Protein AF-A0A2N8PI65-F1 (afdb_monomer)

Mean predicted aligned error: 5.84 Å

Sequence (88 aa):
MDERPDIAHTTRDWLAKLHLVVAGCGLTTVPAALTDAVPEGVAIRPVRGGAQEQRRLLLARFPGQPRDAVLLGAEALRSAALDTDAPP

pLDDT: mean 88.07, std 10.19, range [50.62, 97.69]

Radius of gyration: 17.44 Å; Cα contacts (8 Å, |Δi|>4): 26; chains: 1; bounding box: 42×30×44 Å

Structure (mmCIF, N/CA/C/O backbone):
data_AF-A0A2N8PI65-F1
#
_entry.id   AF-A0A2N8PI65-F1
#
loop_
_atom_site.group_PDB
_atom_site.id
_atom_site.type_symbol
_atom_site.label_atom_id
_atom_site.label_alt_id
_atom_site.label_comp_id
_atom_site.label_asym_id
_atom_site.label_entity_id
_atom_site.label_seq_id
_atom_site.pdbx_PDB_ins_code
_atom_site.Cartn_x
_atom_site.Cartn_y
_atom_site.Cartn_z
_atom_site.occupancy
_atom_site.B_iso_or_equiv
_atom_site.auth_seq_id
_atom_site.auth_comp_id
_atom_site.auth_asym_id
_atom_site.auth_atom_id
_atom_site.pdbx_PDB_model_num
ATOM 1 N N . MET A 1 1 ? 24.037 17.514 -3.507 1.00 53.41 1 MET A N 1
ATOM 2 C CA . MET A 1 1 ? 23.469 17.153 -4.820 1.00 53.41 1 MET A CA 1
ATOM 3 C C . MET A 1 1 ? 22.078 17.751 -4.840 1.00 53.41 1 MET A C 1
ATOM 5 O O . MET A 1 1 ? 21.222 17.226 -4.147 1.00 53.41 1 MET A O 1
ATOM 9 N N . ASP A 1 2 ? 21.887 18.866 -5.542 1.00 70.75 2 ASP A N 1
ATOM 10 C CA . ASP A 1 2 ? 20.582 19.540 -5.681 1.00 70.75 2 ASP A CA 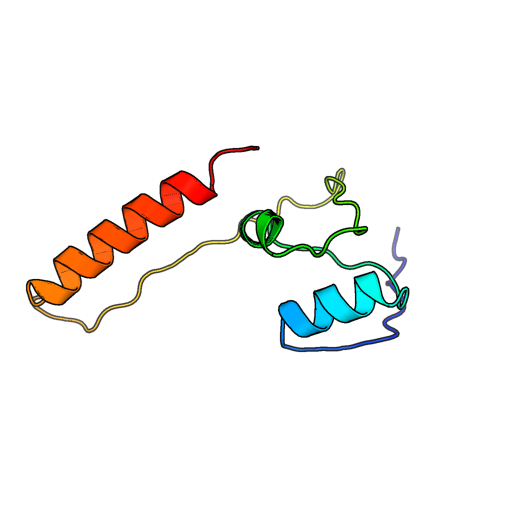1
ATOM 11 C C . ASP A 1 2 ? 19.881 19.118 -6.981 1.00 70.75 2 ASP A C 1
ATOM 13 O O . ASP A 1 2 ? 19.243 19.918 -7.662 1.00 70.75 2 ASP A O 1
ATOM 17 N N . GLU A 1 3 ? 20.041 17.855 -7.378 1.00 79.69 3 GLU A N 1
ATOM 18 C CA . GLU A 1 3 ? 19.353 17.343 -8.555 1.00 79.69 3 GLU A CA 1
ATOM 19 C C . GLU A 1 3 ? 17.919 16.981 -8.170 1.00 79.69 3 GLU A C 1
ATOM 21 O O . GLU A 1 3 ? 17.672 16.110 -7.332 1.00 79.69 3 GLU A O 1
ATOM 26 N N . ARG A 1 4 ? 16.961 17.698 -8.758 1.00 82.00 4 ARG A N 1
ATOM 27 C CA . ARG A 1 4 ? 15.540 17.410 -8.592 1.00 82.00 4 ARG A CA 1
ATOM 28 C C . ARG A 1 4 ? 15.124 16.386 -9.652 1.00 82.00 4 ARG A C 1
ATOM 30 O O . ARG A 1 4 ? 15.450 16.594 -10.817 1.00 82.00 4 ARG A O 1
ATOM 37 N N . PRO A 1 5 ? 14.386 15.322 -9.289 1.00 85.38 5 PRO A N 1
ATOM 38 C CA . PRO A 1 5 ? 13.911 14.359 -10.274 1.00 85.38 5 PRO A CA 1
ATOM 39 C C . PRO A 1 5 ? 12.962 15.024 -11.277 1.00 85.38 5 PRO A C 1
ATOM 41 O O . PRO A 1 5 ? 12.119 15.838 -10.889 1.00 85.38 5 PRO A O 1
ATOM 44 N N . ASP A 1 6 ? 13.073 14.629 -12.544 1.00 91.25 6 ASP A N 1
ATOM 45 C CA . ASP A 1 6 ? 12.068 14.928 -13.561 1.00 91.25 6 ASP A CA 1
ATOM 46 C C . ASP A 1 6 ? 10.846 14.017 -13.365 1.00 91.25 6 ASP A C 1
ATOM 48 O O . ASP A 1 6 ? 10.973 12.799 -13.203 1.00 91.25 6 ASP A O 1
ATOM 52 N N . ILE A 1 7 ? 9.653 14.609 -13.325 1.00 92.50 7 ILE A N 1
ATOM 53 C CA . ILE A 1 7 ? 8.411 13.908 -12.992 1.00 92.50 7 ILE A CA 1
ATOM 54 C C . ILE A 1 7 ? 7.566 13.753 -14.256 1.00 92.50 7 ILE A C 1
ATOM 56 O O . ILE A 1 7 ? 6.739 14.604 -14.573 1.00 92.50 7 ILE A O 1
ATOM 60 N N . ALA A 1 8 ? 7.725 12.617 -14.938 1.00 92.00 8 ALA A N 1
ATOM 61 C CA . ALA A 1 8 ? 6.955 12.289 -16.141 1.00 92.00 8 ALA A CA 1
ATOM 62 C C . ALA A 1 8 ? 5.470 11.979 -15.856 1.00 92.00 8 ALA A C 1
ATOM 64 O O . ALA A 1 8 ? 4.595 12.285 -16.667 1.00 92.00 8 ALA A O 1
ATOM 65 N N . HIS A 1 9 ? 5.164 11.381 -14.697 1.00 94.12 9 HIS A N 1
ATOM 66 C CA . HIS A 1 9 ? 3.812 10.942 -14.341 1.00 94.12 9 HIS A CA 1
ATOM 67 C C . HIS A 1 9 ? 3.472 11.253 -12.882 1.00 94.12 9 HIS A C 1
ATOM 69 O O . HIS A 1 9 ? 4.286 11.063 -11.981 1.00 94.12 9 HIS A O 1
ATOM 75 N N . THR A 1 10 ? 2.230 11.676 -12.633 1.00 93.56 10 THR A N 1
ATOM 76 C CA . THR A 1 10 ? 1.689 11.883 -11.282 1.00 93.56 10 THR A CA 1
ATOM 77 C C . THR A 1 10 ? 0.378 11.123 -11.128 1.00 93.56 10 THR A C 1
ATOM 79 O O . THR A 1 10 ? -0.551 11.306 -11.907 1.00 93.56 10 THR A O 1
ATOM 82 N N . THR A 1 11 ? 0.288 10.296 -10.088 1.00 93.44 11 THR A N 1
ATOM 83 C CA . THR A 1 11 ? -0.941 9.601 -9.687 1.00 93.44 11 THR A CA 1
ATOM 84 C C . THR A 1 11 ? -1.070 9.601 -8.167 1.00 93.44 11 THR A C 1
ATOM 86 O O . THR A 1 11 ? -0.068 9.602 -7.444 1.00 93.44 11 THR A O 1
ATOM 89 N N . ARG A 1 12 ? -2.315 9.623 -7.687 1.00 91.69 12 ARG A N 1
ATOM 90 C CA . ARG A 1 12 ? -2.657 9.567 -6.257 1.00 91.69 12 ARG A CA 1
ATOM 91 C C . ARG A 1 12 ? -2.925 8.147 -5.764 1.00 91.69 12 ARG A C 1
ATOM 93 O O . ARG A 1 12 ? -3.034 7.952 -4.561 1.00 91.69 12 ARG A O 1
ATOM 100 N N . ASP A 1 13 ? -3.018 7.189 -6.678 1.00 91.75 13 ASP A N 1
ATOM 101 C CA . ASP A 1 13 ? -3.269 5.788 -6.369 1.00 91.75 13 ASP A CA 1
ATOM 102 C C . ASP A 1 13 ? -1.984 4.958 -6.492 1.00 91.75 13 ASP A C 1
ATOM 104 O O . ASP A 1 13 ? -1.191 5.133 -7.425 1.00 91.75 13 ASP A O 1
ATOM 108 N N . TRP A 1 14 ? -1.768 4.064 -5.528 1.00 91.50 14 TRP A N 1
ATOM 109 C CA . TRP A 1 14 ? -0.568 3.232 -5.480 1.00 91.50 14 TRP A CA 1
ATOM 110 C C . TRP A 1 14 ? -0.575 2.149 -6.551 1.00 91.50 14 TRP A C 1
ATOM 112 O O . TRP A 1 14 ? 0.449 1.965 -7.209 1.00 91.50 14 TRP A O 1
ATOM 122 N N . LEU A 1 15 ? -1.710 1.481 -6.771 1.00 90.75 15 LEU A N 1
ATOM 123 C CA . LEU A 1 15 ? -1.803 0.413 -7.766 1.00 90.75 15 LEU A CA 1
ATOM 124 C C . LEU A 1 15 ? -1.572 0.966 -9.172 1.00 90.75 15 LEU A C 1
ATOM 126 O O . LEU A 1 15 ? -0.770 0.408 -9.919 1.00 90.75 15 LEU A O 1
ATOM 130 N N . ALA A 1 16 ? -2.170 2.107 -9.506 1.00 93.94 16 ALA A N 1
ATOM 131 C CA . ALA A 1 16 ? -1.923 2.810 -10.760 1.00 93.94 16 ALA A CA 1
ATOM 132 C C . ALA A 1 16 ? -0.433 3.141 -10.944 1.00 93.94 16 ALA A C 1
ATOM 134 O O . ALA A 1 16 ? 0.110 2.983 -12.036 1.00 93.94 16 ALA A O 1
ATOM 135 N N . LYS A 1 17 ? 0.257 3.558 -9.875 1.00 94.75 17 LYS A N 1
ATOM 136 C CA . LYS A 1 17 ? 1.695 3.846 -9.931 1.00 94.75 17 LYS A CA 1
ATOM 137 C C . LYS A 1 17 ? 2.524 2.593 -10.206 1.00 94.75 17 LYS A C 1
ATOM 139 O O . LYS A 1 17 ? 3.445 2.650 -11.013 1.00 94.75 17 LYS A O 1
ATOM 144 N N . LEU A 1 18 ? 2.185 1.469 -9.576 1.00 93.88 18 LEU A N 1
ATOM 145 C CA . LEU A 1 18 ? 2.856 0.186 -9.807 1.00 93.88 18 LEU A CA 1
ATOM 146 C C . LEU A 1 18 ? 2.632 -0.329 -11.235 1.00 93.88 18 LEU A C 1
ATOM 148 O O . LEU A 1 18 ? 3.566 -0.828 -11.858 1.00 93.88 18 LEU A O 1
ATOM 152 N N . HIS A 1 19 ? 1.437 -0.133 -11.792 1.00 93.81 19 HIS A N 1
ATOM 153 C CA . HIS A 1 19 ? 1.153 -0.495 -13.183 1.00 93.81 19 HIS A CA 1
ATOM 154 C C . HIS A 1 19 ? 1.932 0.368 -14.187 1.00 93.81 19 HIS A C 1
ATOM 156 O O . HIS A 1 19 ? 2.371 -0.149 -15.211 1.00 93.81 19 HIS A O 1
ATOM 162 N N . LEU A 1 20 ? 2.182 1.650 -13.889 1.00 95.38 20 LEU A N 1
ATOM 163 C CA . LEU A 1 20 ? 3.084 2.479 -14.702 1.00 95.38 20 LEU A CA 1
ATOM 164 C C . LEU A 1 20 ? 4.523 1.941 -14.689 1.00 95.38 20 LEU A C 1
ATOM 166 O O . LEU A 1 20 ? 5.195 1.968 -15.717 1.00 95.38 20 LEU A O 1
ATOM 170 N N . VAL A 1 21 ? 4.993 1.421 -13.550 1.00 95.88 21 VAL A N 1
ATOM 171 C CA . VAL A 1 21 ? 6.326 0.800 -13.454 1.00 95.88 21 VAL A CA 1
ATOM 172 C C . VAL A 1 21 ? 6.396 -0.476 -14.299 1.00 95.88 21 VAL A C 1
ATOM 174 O O . VAL A 1 21 ? 7.324 -0.613 -15.092 1.00 95.88 21 VAL A O 1
ATOM 177 N N . VAL A 1 22 ? 5.398 -1.365 -14.208 1.00 96.19 22 VAL A N 1
ATOM 178 C CA . VAL A 1 22 ? 5.298 -2.564 -15.073 1.00 96.19 22 VAL A CA 1
ATOM 179 C C . VAL A 1 22 ? 5.286 -2.205 -16.554 1.00 96.19 22 VAL A C 1
ATOM 181 O O . VAL A 1 22 ? 5.925 -2.878 -17.357 1.00 96.19 22 VAL A O 1
ATOM 184 N N . ALA A 1 23 ? 4.582 -1.134 -16.923 1.00 95.44 23 ALA A N 1
ATOM 185 C CA . ALA A 1 23 ? 4.504 -0.660 -18.302 1.00 95.44 23 ALA A CA 1
ATOM 186 C C . ALA A 1 23 ? 5.808 -0.010 -18.810 1.00 95.44 23 ALA A C 1
ATOM 188 O O . ALA A 1 23 ? 5.866 0.426 -19.958 1.00 95.44 23 ALA A O 1
ATOM 189 N N . GLY A 1 24 ? 6.852 0.074 -17.977 1.00 95.19 24 GLY A N 1
ATOM 190 C CA . GLY A 1 24 ? 8.141 0.657 -18.347 1.00 95.19 24 GLY A CA 1
ATOM 191 C C . GLY A 1 24 ? 8.171 2.187 -18.315 1.00 95.19 24 GLY A C 1
ATOM 192 O O . GLY A 1 24 ? 9.094 2.788 -18.858 1.00 95.19 24 GLY A O 1
ATOM 193 N N . CYS A 1 25 ? 7.200 2.840 -17.672 1.00 95.44 25 CYS A N 1
ATOM 194 C CA . CYS A 1 25 ? 7.100 4.303 -17.630 1.00 95.44 25 CYS A CA 1
ATOM 195 C C . CYS A 1 25 ? 8.037 4.972 -16.602 1.00 95.44 25 CYS A C 1
ATOM 197 O O . CYS A 1 25 ? 7.979 6.188 -16.423 1.00 95.44 25 CYS A O 1
ATOM 199 N N . GLY A 1 26 ? 8.880 4.208 -15.899 1.00 93.62 26 GLY A N 1
ATOM 200 C CA . GLY A 1 26 ? 9.882 4.729 -14.966 1.00 93.62 26 GLY A CA 1
ATOM 201 C C . GLY A 1 26 ? 10.007 3.911 -13.682 1.00 93.62 26 GLY A C 1
ATOM 202 O O . GLY A 1 26 ? 9.648 2.737 -13.635 1.00 93.62 26 GL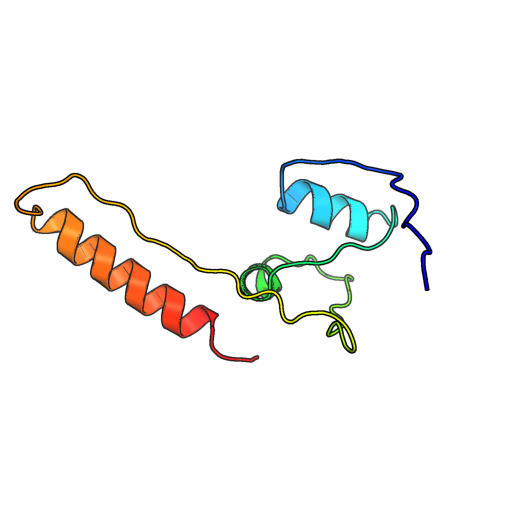Y A O 1
ATOM 203 N N . LEU A 1 27 ? 10.519 4.549 -12.627 1.00 93.94 27 LEU A N 1
ATOM 204 C CA . LEU A 1 27 ? 10.654 3.971 -11.288 1.00 93.94 27 LEU A CA 1
ATOM 205 C C . LEU A 1 27 ? 9.821 4.741 -10.266 1.00 93.94 27 LEU A C 1
ATOM 207 O O . LEU A 1 27 ? 9.461 5.902 -10.467 1.00 93.94 27 LEU A O 1
ATOM 211 N N . THR A 1 28 ? 9.548 4.111 -9.128 1.00 92.81 28 THR A N 1
ATOM 212 C CA . THR A 1 28 ? 8.939 4.796 -7.993 1.00 92.81 28 THR A CA 1
ATOM 213 C C . THR A 1 28 ? 9.456 4.253 -6.668 1.00 92.81 28 THR A C 1
ATOM 215 O O . THR A 1 28 ? 9.886 3.105 -6.584 1.00 92.81 28 THR A O 1
ATOM 218 N N . THR A 1 29 ? 9.417 5.081 -5.626 1.00 90.31 29 THR A N 1
ATOM 219 C CA . THR A 1 29 ? 9.639 4.631 -4.252 1.00 90.31 29 THR A CA 1
ATOM 220 C C . THR A 1 29 ? 8.321 4.139 -3.662 1.00 90.31 29 THR A C 1
ATOM 222 O O . THR A 1 29 ? 7.271 4.765 -3.832 1.00 90.31 29 THR A O 1
ATOM 225 N N . VAL A 1 30 ? 8.370 3.017 -2.945 1.00 89.31 30 VAL A N 1
ATOM 226 C CA . VAL A 1 30 ? 7.198 2.384 -2.327 1.00 89.31 30 VAL A CA 1
ATOM 227 C C . VAL A 1 30 ? 7.426 2.182 -0.825 1.00 89.31 30 VAL A C 1
ATOM 229 O O . VAL A 1 30 ? 8.563 1.960 -0.409 1.00 89.31 30 VAL A O 1
ATOM 232 N N . PRO A 1 31 ? 6.385 2.296 0.021 1.00 86.81 31 PRO A N 1
ATOM 233 C CA . PRO A 1 31 ? 6.430 1.756 1.377 1.00 86.81 31 PRO A CA 1
ATOM 234 C C . PRO A 1 31 ? 6.718 0.250 1.356 1.00 86.81 31 PRO A C 1
ATOM 236 O O . PRO A 1 31 ? 6.200 -0.449 0.489 1.00 86.81 31 PRO A O 1
ATOM 239 N N . ALA A 1 32 ? 7.451 -0.254 2.353 1.00 84.19 32 ALA A N 1
ATOM 240 C CA . ALA A 1 32 ? 7.726 -1.687 2.499 1.00 84.19 32 ALA A CA 1
ATOM 241 C C . ALA A 1 32 ? 6.440 -2.533 2.565 1.00 84.19 32 ALA A C 1
ATOM 243 O O . ALA A 1 32 ? 6.367 -3.578 1.931 1.00 84.19 32 ALA A O 1
ATOM 244 N N . ALA A 1 33 ? 5.388 -2.022 3.211 1.00 84.31 33 ALA A N 1
ATOM 245 C CA . ALA A 1 33 ? 4.081 -2.681 3.302 1.00 84.31 33 ALA A CA 1
ATOM 246 C C . ALA A 1 33 ? 3.360 -2.896 1.950 1.00 84.31 33 ALA A C 1
ATOM 248 O O . ALA A 1 33 ? 2.322 -3.544 1.918 1.00 84.31 33 ALA A O 1
ATOM 249 N N . LEU A 1 34 ? 3.859 -2.337 0.838 1.00 87.38 34 LEU A N 1
ATOM 250 C CA . LEU A 1 34 ? 3.323 -2.594 -0.507 1.00 87.38 34 LEU A CA 1
ATOM 251 C C . LEU A 1 34 ? 4.132 -3.629 -1.299 1.00 87.38 34 LEU A C 1
ATOM 253 O O . LEU A 1 34 ? 3.838 -3.829 -2.474 1.00 87.38 34 LEU A O 1
ATOM 257 N N . THR A 1 35 ? 5.130 -4.274 -0.688 1.00 87.88 35 THR A N 1
ATOM 258 C CA . THR A 1 35 ? 5.989 -5.278 -1.345 1.00 87.88 35 THR A 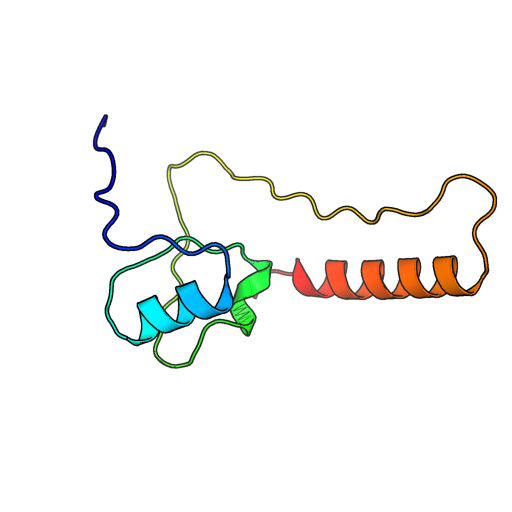CA 1
ATOM 259 C C . THR A 1 35 ? 5.162 -6.384 -2.001 1.00 87.88 35 THR A C 1
ATOM 261 O O . THR A 1 35 ? 5.357 -6.656 -3.181 1.00 87.88 35 THR A O 1
ATOM 264 N N . ASP A 1 36 ? 4.165 -6.922 -1.298 1.00 87.81 36 ASP A N 1
ATOM 265 C CA . ASP A 1 36 ? 3.316 -8.011 -1.808 1.00 87.81 36 ASP A CA 1
ATOM 266 C C . ASP A 1 36 ? 2.345 -7.570 -2.913 1.00 87.81 36 ASP A C 1
ATOM 268 O O . ASP A 1 36 ? 1.783 -8.396 -3.627 1.00 87.81 36 ASP A O 1
ATOM 272 N N . ALA A 1 37 ? 2.140 -6.259 -3.074 1.00 90.00 37 ALA A N 1
ATOM 273 C CA . ALA A 1 37 ? 1.324 -5.694 -4.146 1.00 90.00 37 ALA A CA 1
ATOM 274 C C . ALA A 1 37 ? 2.141 -5.392 -5.413 1.00 90.00 37 ALA A C 1
ATOM 276 O O . ALA A 1 37 ? 1.574 -4.938 -6.412 1.00 90.00 37 ALA A O 1
ATOM 277 N N . VAL A 1 38 ? 3.465 -5.584 -5.379 1.00 91.50 38 VAL A N 1
ATOM 278 C CA . VAL A 1 38 ? 4.332 -5.331 -6.529 1.00 91.50 38 VAL A CA 1
ATOM 279 C C . VAL A 1 38 ? 4.072 -6.390 -7.604 1.00 91.50 38 VAL A C 1
ATOM 281 O O . VAL A 1 38 ? 4.195 -7.581 -7.326 1.00 91.50 38 VAL A O 1
ATOM 284 N N . PRO A 1 39 ? 3.721 -5.983 -8.838 1.00 91.00 39 PRO A N 1
ATOM 285 C CA . PRO A 1 39 ? 3.448 -6.941 -9.898 1.00 91.00 39 PRO A CA 1
ATOM 286 C C . PRO A 1 39 ? 4.686 -7.755 -10.283 1.00 91.00 39 PRO A C 1
ATOM 288 O O . PRO A 1 39 ? 5.825 -7.287 -10.175 1.00 91.00 39 PRO A O 1
ATOM 291 N N . GLU A 1 40 ? 4.449 -8.946 -10.830 1.00 91.12 40 GLU A N 1
ATOM 292 C CA . GLU A 1 40 ? 5.511 -9.773 -11.394 1.00 91.12 40 GLU A CA 1
ATOM 293 C C . GLU A 1 40 ? 6.323 -9.012 -12.455 1.00 91.12 40 GLU A C 1
ATOM 295 O O . GLU A 1 40 ? 5.800 -8.209 -13.229 1.00 91.12 40 GLU A O 1
ATOM 300 N N . GLY A 1 41 ? 7.633 -9.261 -12.483 1.00 89.62 41 GLY A N 1
ATOM 301 C CA . GLY A 1 41 ? 8.563 -8.585 -13.391 1.00 89.62 41 GLY A CA 1
ATOM 302 C C . GLY A 1 41 ? 9.093 -7.238 -12.887 1.00 89.62 41 GLY A C 1
ATOM 303 O O . GLY A 1 41 ? 10.028 -6.705 -13.486 1.00 89.62 41 GLY A O 1
ATOM 304 N N . VAL A 1 42 ? 8.584 -6.704 -11.770 1.00 94.44 42 VAL A N 1
ATOM 305 C CA . VAL A 1 42 ? 9.126 -5.489 -11.141 1.00 94.44 42 VAL A CA 1
ATOM 306 C C . VAL A 1 42 ? 10.118 -5.846 -10.037 1.00 94.44 42 VAL A C 1
ATOM 308 O O . VAL A 1 42 ? 9.819 -6.587 -9.105 1.00 94.44 42 VAL A O 1
ATOM 311 N N . ALA A 1 43 ? 11.320 -5.277 -10.116 1.00 93.00 43 ALA A N 1
ATOM 312 C CA . ALA A 1 43 ? 12.346 -5.460 -9.099 1.00 93.00 43 ALA A CA 1
ATOM 313 C C . ALA A 1 43 ? 12.237 -4.402 -7.990 1.00 93.00 43 ALA A C 1
ATOM 315 O O . ALA A 1 43 ? 12.259 -3.201 -8.258 1.00 93.00 43 ALA A O 1
ATOM 316 N N . ILE A 1 44 ? 12.232 -4.847 -6.733 1.00 93.06 44 ILE A N 1
ATOM 317 C CA . ILE A 1 44 ? 12.338 -3.967 -5.563 1.00 93.06 44 ILE A CA 1
ATOM 318 C C . ILE A 1 44 ? 13.815 -3.801 -5.187 1.00 93.06 44 ILE A C 1
ATOM 320 O O . ILE A 1 44 ? 14.609 -4.752 -5.231 1.00 93.06 44 ILE A O 1
ATOM 324 N N . ARG A 1 45 ? 14.209 -2.571 -4.840 1.00 92.19 45 ARG A N 1
ATOM 325 C CA . ARG A 1 45 ? 15.569 -2.236 -4.398 1.00 92.19 45 ARG A CA 1
ATOM 326 C C . ARG A 1 45 ? 15.531 -1.365 -3.139 1.00 92.19 45 ARG A C 1
ATOM 328 O O . ARG A 1 45 ? 14.752 -0.414 -3.097 1.00 92.19 45 ARG A O 1
ATOM 335 N N . PRO A 1 46 ? 16.375 -1.652 -2.129 1.00 87.94 46 PRO A N 1
ATOM 336 C CA . PRO A 1 46 ? 16.435 -0.838 -0.924 1.00 87.94 46 PRO A CA 1
ATOM 337 C C . PRO A 1 46 ? 17.021 0.542 -1.237 1.00 87.94 46 PRO A C 1
ATOM 339 O O . PRO A 1 46 ? 18.079 0.653 -1.861 1.00 87.94 46 PRO A O 1
ATOM 342 N N . VAL A 1 47 ? 16.359 1.594 -0.760 1.00 86.56 47 VAL A N 1
ATOM 343 C CA . VAL A 1 47 ? 16.866 2.969 -0.839 1.00 86.56 47 VAL A CA 1
ATOM 344 C C . VAL A 1 47 ? 17.898 3.179 0.274 1.00 86.56 47 VAL A C 1
ATOM 346 O O . VAL A 1 47 ? 17.624 2.906 1.441 1.00 86.56 47 VAL A O 1
ATOM 349 N N . ARG A 1 48 ? 19.099 3.651 -0.078 1.00 86.44 48 ARG A N 1
ATOM 350 C CA . ARG A 1 48 ? 20.221 3.888 0.851 1.00 86.44 48 ARG A CA 1
ATOM 351 C C . ARG A 1 48 ? 20.689 5.340 0.768 1.00 86.44 48 ARG A C 1
ATOM 353 O O . ARG A 1 48 ? 20.493 5.988 -0.252 1.00 86.44 48 ARG A O 1
ATOM 360 N N . GLY A 1 49 ? 21.334 5.833 1.825 1.00 82.50 49 GLY A N 1
ATOM 361 C CA . GLY A 1 49 ? 21.967 7.161 1.841 1.00 82.50 49 GLY A CA 1
ATOM 362 C C . GLY A 1 49 ? 21.007 8.355 1.935 1.00 82.50 49 GLY A C 1
ATOM 363 O O . GLY A 1 49 ? 21.468 9.490 1.922 1.00 82.50 49 GLY A O 1
ATOM 364 N N . GLY A 1 50 ? 19.698 8.110 2.045 1.00 76.12 50 GLY A N 1
ATOM 365 C CA . GLY A 1 50 ? 18.675 9.132 2.274 1.00 76.12 50 GLY A CA 1
ATOM 366 C C . GLY A 1 50 ? 18.172 9.162 3.719 1.00 76.12 50 GLY A C 1
ATOM 367 O O . GLY A 1 50 ? 18.515 8.297 4.530 1.00 76.12 50 GLY A O 1
ATOM 368 N N . ALA A 1 51 ? 17.327 10.150 4.028 1.00 75.44 51 ALA A N 1
ATOM 369 C CA . ALA A 1 51 ? 16.603 10.190 5.293 1.00 75.44 51 ALA A CA 1
ATOM 370 C C . ALA A 1 51 ? 15.761 8.915 5.458 1.00 75.44 51 ALA A C 1
ATOM 372 O O . ALA A 1 51 ? 15.132 8.440 4.511 1.00 75.44 51 ALA A O 1
ATOM 373 N N . GLN A 1 52 ? 15.768 8.347 6.663 1.00 74.44 52 GLN A N 1
ATOM 374 C CA . GLN A 1 52 ? 14.887 7.232 6.985 1.00 74.44 52 GLN A CA 1
ATOM 375 C C . GLN A 1 52 ? 13.455 7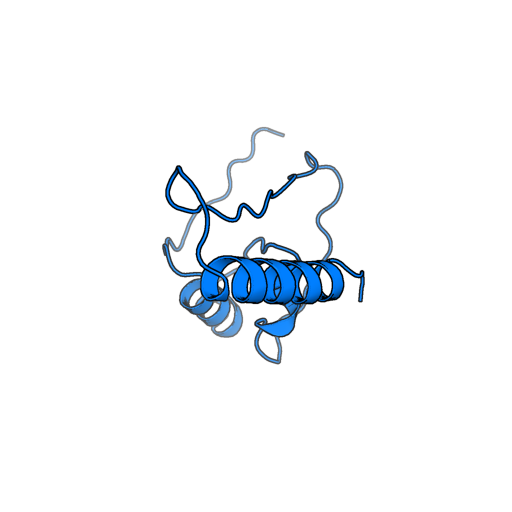.754 7.096 1.00 74.44 52 GLN A C 1
ATOM 377 O O . GLN A 1 52 ? 13.114 8.473 8.034 1.00 74.44 52 GLN A O 1
ATOM 382 N N . GLU A 1 53 ? 12.623 7.383 6.129 1.00 74.69 53 GLU A N 1
ATOM 383 C CA . GLU A 1 53 ? 11.205 7.724 6.117 1.00 74.69 53 GLU A CA 1
ATOM 384 C C . GLU A 1 53 ? 10.443 6.808 7.080 1.00 74.69 53 GLU A C 1
ATOM 386 O O . GLU A 1 53 ? 10.119 5.664 6.757 1.00 74.69 53 GLU A O 1
ATOM 391 N N . GLN A 1 54 ? 10.141 7.312 8.278 1.00 75.94 54 GLN A N 1
ATOM 392 C CA . GLN A 1 54 ? 9.271 6.612 9.223 1.00 75.94 54 GLN A CA 1
ATOM 393 C C . GLN A 1 54 ? 7.808 6.807 8.819 1.00 75.94 54 GLN A C 1
ATOM 395 O O . GLN A 1 54 ? 7.231 7.878 9.022 1.00 75.94 54 GLN A O 1
ATOM 400 N N . ARG A 1 55 ? 7.174 5.760 8.285 1.00 78.62 55 ARG A N 1
ATOM 401 C CA . ARG A 1 55 ? 5.733 5.776 8.007 1.00 78.62 55 ARG A CA 1
ATOM 402 C C . ARG A 1 55 ? 4.965 5.191 9.183 1.00 78.62 55 ARG A C 1
ATOM 404 O O . ARG A 1 55 ? 5.126 4.026 9.515 1.00 78.62 55 ARG A O 1
ATOM 411 N N . ARG A 1 56 ? 4.114 6.006 9.806 1.00 85.50 56 ARG A N 1
ATOM 412 C CA . ARG A 1 56 ? 3.252 5.575 10.913 1.00 85.50 56 ARG A CA 1
ATOM 413 C C . ARG A 1 56 ? 1.900 5.125 10.372 1.00 85.50 56 ARG A C 1
ATOM 415 O O . ARG A 1 56 ? 1.220 5.910 9.714 1.00 85.50 56 ARG A O 1
ATOM 422 N N . LEU A 1 57 ? 1.498 3.899 10.697 1.00 86.25 57 LEU A N 1
ATOM 423 C CA . LEU A 1 57 ? 0.118 3.448 10.546 1.00 86.25 57 LEU A CA 1
ATOM 424 C C . LEU A 1 57 ? -0.659 3.806 11.817 1.00 86.25 57 LEU A C 1
ATOM 426 O O . LEU A 1 57 ? -0.219 3.510 12.926 1.00 86.25 57 LEU A O 1
ATOM 430 N N . LEU A 1 58 ? -1.805 4.466 11.662 1.00 92.50 58 LEU A N 1
ATOM 431 C CA . LEU A 1 58 ? -2.645 4.902 12.776 1.00 92.50 58 LEU A CA 1
ATOM 432 C C . LEU A 1 58 ? -4.051 4.331 12.616 1.00 92.50 58 LEU A C 1
ATOM 434 O O . LEU A 1 58 ? -4.643 4.430 11.543 1.00 92.50 58 LEU A O 1
ATOM 438 N N . LEU A 1 59 ? -4.604 3.796 13.705 1.00 93.31 59 LEU A N 1
ATOM 439 C CA . LEU A 1 59 ? -6.010 3.418 13.785 1.00 93.31 59 LEU A CA 1
ATOM 440 C C . LEU A 1 59 ? -6.791 4.515 14.510 1.00 93.31 59 LEU A C 1
ATOM 442 O O . LEU A 1 59 ? -6.625 4.722 15.713 1.00 93.31 59 LEU A O 1
ATOM 446 N N . ALA A 1 60 ? -7.659 5.208 13.778 1.00 94.94 60 ALA A N 1
ATOM 447 C CA . ALA A 1 60 ? -8.582 6.175 14.353 1.00 94.94 60 ALA A CA 1
ATOM 448 C C . ALA A 1 60 ? -9.907 5.496 14.721 1.00 94.94 60 ALA A C 1
ATOM 450 O O . ALA A 1 60 ? -10.444 4.690 13.962 1.00 94.94 60 ALA A O 1
ATOM 451 N N . ARG A 1 61 ? -10.462 5.861 15.877 1.00 92.94 61 ARG A N 1
ATOM 452 C CA . ARG A 1 61 ? -11.813 5.475 16.299 1.00 92.94 61 ARG A CA 1
ATOM 453 C C . ARG A 1 61 ? -12.540 6.682 16.867 1.00 92.94 61 ARG A C 1
ATOM 455 O O . ARG A 1 61 ? -11.900 7.623 17.335 1.00 92.94 61 ARG A O 1
ATOM 462 N N . PHE A 1 62 ? -13.869 6.632 16.877 1.00 93.31 62 PHE A N 1
ATOM 463 C CA . PHE A 1 62 ? -14.657 7.656 17.554 1.00 93.31 62 PHE A CA 1
ATOM 464 C C . PHE A 1 62 ? -14.288 7.747 19.048 1.00 93.31 62 PHE A C 1
ATOM 466 O O . PHE A 1 62 ? -13.984 6.719 19.675 1.00 93.31 62 PHE A O 1
ATOM 473 N N . PRO A 1 63 ? -14.307 8.964 19.623 1.00 93.06 63 PRO A N 1
ATOM 474 C CA . PRO A 1 63 ? -14.099 9.160 21.052 1.00 93.06 63 PRO A CA 1
ATOM 475 C C . PRO A 1 63 ? -15.231 8.512 21.868 1.00 93.06 63 PRO A C 1
ATOM 477 O O . PRO A 1 63 ? -16.334 8.305 21.368 1.00 93.06 63 PRO A O 1
ATOM 480 N N . GLY A 1 64 ? -14.957 8.203 23.139 1.00 93.69 64 GLY A N 1
ATOM 481 C CA . GLY A 1 64 ? -15.896 7.525 24.044 1.00 93.69 64 GLY A CA 1
ATOM 482 C C . GLY A 1 64 ? -15.626 6.024 24.207 1.00 93.69 64 GLY A C 1
ATOM 483 O O . GLY A 1 64 ? -14.579 5.515 23.782 1.00 93.69 64 GLY A O 1
ATOM 484 N N . GLN A 1 65 ? -16.553 5.321 24.868 1.00 94.88 65 GLN A N 1
ATOM 485 C CA . GLN A 1 65 ? -16.431 3.885 25.126 1.00 94.88 65 GLN A CA 1
ATOM 486 C C . GLN A 1 65 ? -16.554 3.097 23.810 1.00 94.88 65 GLN A C 1
ATOM 488 O O . GLN A 1 65 ? -17.575 3.208 23.125 1.00 94.88 65 GLN A O 1
ATOM 493 N N . PRO A 1 66 ? -15.525 2.322 23.421 1.00 93.62 66 PRO A N 1
ATOM 494 C CA . PRO A 1 66 ? -15.581 1.531 22.201 1.00 93.62 66 PRO A CA 1
ATOM 495 C C . PRO A 1 66 ? -16.567 0.370 22.363 1.00 93.62 66 PRO A C 1
ATOM 497 O O . PRO A 1 66 ? -16.639 -0.254 23.417 1.00 93.62 66 PRO A O 1
ATOM 500 N N . ARG A 1 67 ? -17.310 0.071 21.294 1.00 96.00 67 ARG A N 1
ATOM 501 C CA . ARG A 1 67 ? -18.118 -1.153 21.196 1.00 96.00 67 ARG A CA 1
ATOM 502 C C . ARG A 1 67 ? -17.199 -2.359 21.004 1.00 96.00 67 ARG A C 1
ATOM 504 O O . ARG A 1 67 ? -16.144 -2.216 20.386 1.00 96.00 67 ARG A O 1
ATOM 511 N N . ASP A 1 68 ? -17.645 -3.544 21.403 1.00 96.88 68 ASP A N 1
ATOM 512 C CA . ASP A 1 68 ? -16.854 -4.781 21.295 1.00 96.88 68 ASP A CA 1
ATOM 513 C C . ASP A 1 68 ? -16.348 -5.045 19.870 1.00 96.88 68 ASP A C 1
ATOM 515 O O . ASP A 1 68 ? -15.180 -5.363 19.675 1.00 96.88 68 ASP A O 1
ATOM 519 N N . ALA A 1 69 ? -17.176 -4.799 18.849 1.00 96.00 69 ALA A N 1
ATOM 520 C CA . ALA A 1 69 ? -16.768 -4.937 17.448 1.00 96.00 69 ALA A CA 1
ATOM 521 C C . ALA A 1 69 ? -15.585 -4.023 17.063 1.00 96.00 69 ALA A C 1
ATOM 523 O O . ALA A 1 69 ? -14.742 -4.411 16.257 1.00 96.00 69 ALA A O 1
ATOM 524 N N . VAL A 1 70 ? -15.491 -2.823 17.652 1.00 96.62 70 VAL A N 1
ATOM 525 C CA . VAL A 1 70 ? -14.361 -1.903 17.428 1.00 96.62 70 VAL A CA 1
ATOM 526 C C . VAL A 1 70 ? -13.095 -2.449 18.080 1.00 96.62 70 VAL A C 1
ATOM 528 O O . VAL A 1 70 ? -12.025 -2.343 17.490 1.00 96.62 70 VAL A O 1
ATOM 531 N N . LEU A 1 71 ? -13.208 -3.041 19.271 1.00 96.31 71 LEU A N 1
ATOM 532 C CA . LEU A 1 71 ? -12.073 -3.656 19.962 1.00 96.31 71 LEU A CA 1
ATOM 533 C C . LEU A 1 71 ? -11.554 -4.879 19.203 1.00 96.31 71 LEU A C 1
ATOM 535 O O . LEU A 1 71 ? -10.354 -4.981 18.969 1.00 96.31 71 LEU A O 1
ATOM 539 N N . LEU A 1 72 ? -12.457 -5.752 18.750 1.00 97.69 72 LEU A N 1
ATOM 540 C CA . LEU A 1 72 ? -12.109 -6.929 17.952 1.00 97.69 72 LEU A CA 1
ATOM 541 C C . LEU A 1 72 ? -11.437 -6.538 16.632 1.00 97.69 72 LEU A C 1
ATOM 543 O O . LEU A 1 72 ? -10.400 -7.093 16.278 1.00 97.69 72 LEU A O 1
ATOM 547 N N . GLY A 1 73 ? -11.986 -5.544 15.927 1.00 96.62 73 GLY A N 1
ATOM 548 C CA . GLY A 1 73 ? -11.379 -5.031 14.699 1.00 96.62 73 GLY A CA 1
ATOM 549 C C . GLY A 1 73 ? -10.015 -4.381 14.940 1.00 96.62 73 GLY A C 1
ATOM 550 O O . GLY A 1 73 ? -9.092 -4.594 14.161 1.00 96.62 73 GLY A O 1
ATOM 551 N N . ALA A 1 74 ? -9.861 -3.622 16.029 1.00 96.38 74 ALA A N 1
ATOM 552 C CA . ALA A 1 74 ? -8.585 -3.007 16.385 1.00 96.38 74 ALA A CA 1
ATOM 553 C C . ALA A 1 74 ? -7.501 -4.051 16.674 1.00 96.38 74 ALA A C 1
ATOM 555 O O . ALA A 1 74 ? -6.362 -3.880 16.239 1.00 96.38 74 ALA A O 1
ATOM 556 N N . GLU A 1 75 ? -7.860 -5.130 17.368 1.00 96.50 75 GLU A N 1
ATOM 557 C CA . GLU A 1 75 ? -6.936 -6.221 17.661 1.00 96.50 75 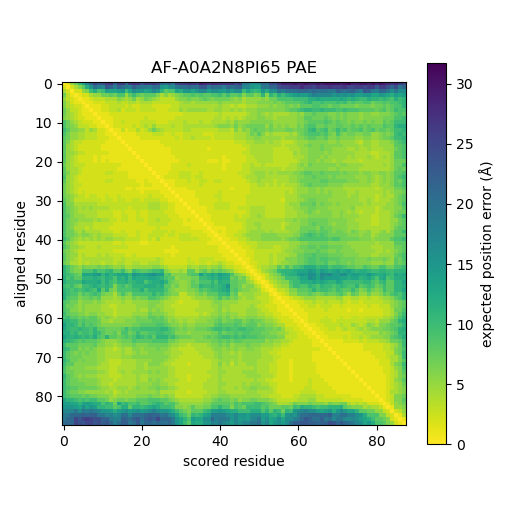GLU A CA 1
ATOM 558 C C . GLU A 1 75 ? -6.545 -6.983 16.391 1.00 96.50 75 GLU A C 1
ATOM 560 O O . GLU A 1 75 ? -5.359 -7.186 16.136 1.00 96.50 75 GLU A O 1
ATOM 565 N N . ALA A 1 76 ? -7.517 -7.308 15.533 1.00 96.44 76 ALA A N 1
ATOM 566 C CA . ALA A 1 76 ? -7.246 -7.962 14.254 1.00 96.44 76 ALA A CA 1
ATOM 567 C C . ALA A 1 76 ? -6.321 -7.118 13.356 1.00 96.44 76 ALA A C 1
ATOM 569 O O . ALA A 1 76 ? -5.351 -7.634 12.802 1.00 96.44 76 ALA A O 1
ATOM 570 N N . LEU A 1 77 ? -6.579 -5.807 13.253 1.00 94.69 77 LEU A N 1
ATOM 571 C CA . LEU A 1 77 ? -5.734 -4.885 12.488 1.00 94.69 77 LEU A CA 1
ATOM 572 C C .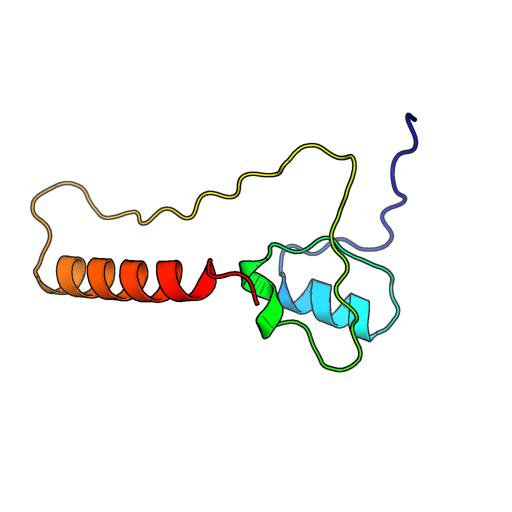 LEU A 1 77 ? -4.324 -4.773 13.072 1.00 94.69 77 LEU A C 1
ATOM 574 O O . LEU A 1 77 ? -3.358 -4.719 12.314 1.00 94.69 77 LEU A O 1
ATOM 578 N N . ARG A 1 78 ? -4.193 -4.744 14.403 1.00 92.94 78 ARG A N 1
ATOM 579 C CA . ARG A 1 78 ? -2.885 -4.735 15.064 1.00 92.94 78 ARG A CA 1
ATOM 580 C C . ARG A 1 78 ? -2.105 -6.011 14.753 1.00 92.94 78 ARG A C 1
ATOM 582 O O . ARG A 1 78 ? -0.938 -5.896 14.398 1.00 92.94 78 ARG A O 1
ATOM 589 N N . SER A 1 79 ? -2.732 -7.183 14.872 1.00 93.00 79 SER A N 1
ATOM 590 C CA . SER A 1 79 ? -2.086 -8.466 14.568 1.00 93.00 79 SER A CA 1
ATOM 591 C C . SER A 1 79 ? -1.563 -8.483 13.133 1.00 93.00 79 SER A C 1
ATOM 593 O O . SER A 1 79 ? -0.373 -8.681 12.920 1.00 93.00 79 SER A O 1
ATOM 595 N N . ALA A 1 80 ? -2.420 -8.157 12.161 1.00 89.94 80 ALA A N 1
ATOM 596 C CA . ALA A 1 80 ? -2.038 -8.151 10.750 1.00 89.94 80 ALA A CA 1
ATOM 597 C C . ALA A 1 80 ? -0.925 -7.132 10.435 1.00 89.94 80 ALA A C 1
ATOM 599 O O . ALA A 1 80 ? -0.043 -7.395 9.617 1.00 89.94 80 ALA A O 1
ATOM 600 N N . ALA A 1 81 ? -0.941 -5.963 11.085 1.00 87.75 81 ALA A N 1
ATOM 601 C CA . ALA A 1 81 ? 0.097 -4.954 10.895 1.00 87.75 81 ALA A CA 1
ATOM 602 C C . ALA A 1 81 ? 1.468 -5.417 11.415 1.00 87.75 81 ALA A C 1
ATOM 604 O O . ALA A 1 81 ? 2.477 -5.125 10.779 1.00 87.75 81 ALA A O 1
ATOM 605 N N . LEU A 1 82 ? 1.509 -6.144 12.537 1.00 86.12 82 LEU A N 1
ATOM 606 C CA . LEU A 1 82 ? 2.751 -6.707 13.078 1.00 86.12 82 LEU A CA 1
ATOM 607 C C . LEU A 1 82 ? 3.322 -7.811 12.179 1.00 86.12 82 LEU A C 1
ATOM 609 O O . LEU A 1 82 ? 4.539 -7.906 12.057 1.00 86.1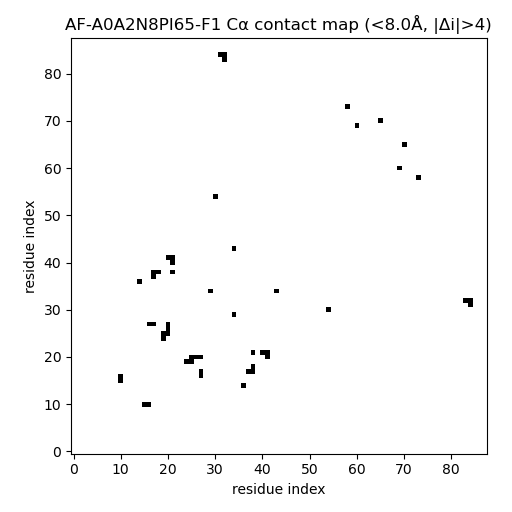2 82 LEU A O 1
ATOM 613 N N . ASP A 1 83 ? 2.460 -8.582 11.511 1.00 82.12 83 ASP A N 1
ATOM 614 C CA . ASP A 1 83 ? 2.887 -9.581 10.525 1.00 82.12 83 ASP A CA 1
ATOM 615 C C . ASP A 1 83 ? 3.479 -8.928 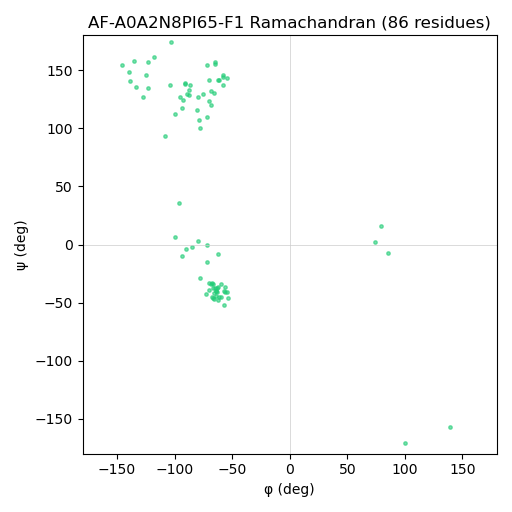9.261 1.00 82.12 83 ASP A C 1
ATOM 617 O O . ASP A 1 83 ? 4.415 -9.456 8.669 1.00 82.12 83 ASP A O 1
ATOM 621 N N . THR A 1 84 ? 2.967 -7.755 8.863 1.00 74.12 84 THR A N 1
ATOM 622 C CA . THR A 1 84 ? 3.401 -7.039 7.644 1.00 74.12 84 THR A CA 1
ATOM 623 C C . THR A 1 84 ? 4.735 -6.299 7.822 1.00 74.12 84 THR A C 1
ATOM 625 O O . THR A 1 84 ? 5.458 -6.086 6.853 1.00 74.12 84 THR A O 1
ATOM 628 N N . ASP A 1 85 ? 5.059 -5.866 9.045 1.00 65.38 85 ASP A N 1
ATOM 629 C CA . ASP A 1 85 ? 6.296 -5.122 9.355 1.00 65.38 85 ASP A CA 1
ATOM 630 C C . ASP A 1 85 ? 7.500 -6.056 9.606 1.00 65.38 85 ASP A C 1
ATOM 632 O O . ASP A 1 85 ? 8.624 -5.599 9.834 1.00 65.38 85 ASP A O 1
ATOM 636 N N . ALA A 1 86 ? 7.282 -7.376 9.560 1.00 55.62 86 ALA A N 1
ATOM 637 C CA . ALA A 1 86 ? 8.361 -8.350 9.561 1.00 55.62 86 ALA A CA 1
ATOM 638 C C . ALA A 1 86 ? 9.170 -8.216 8.255 1.00 55.62 86 ALA A C 1
ATOM 640 O O . ALA A 1 86 ? 8.585 -8.177 7.170 1.00 55.62 86 ALA A O 1
ATOM 641 N N . PRO A 1 87 ? 10.512 -8.117 8.317 1.00 51.44 87 PRO A N 1
ATOM 642 C CA . PRO A 1 87 ? 11.314 -8.093 7.102 1.00 51.44 87 PRO A CA 1
ATOM 643 C C . PRO A 1 87 ? 11.123 -9.407 6.318 1.00 51.44 87 PRO A C 1
ATOM 645 O O . PRO A 1 87 ? 11.029 -10.460 6.955 1.00 51.44 87 PRO A O 1
ATOM 648 N N . PRO A 1 88 ? 11.073 -9.356 4.972 1.00 50.62 88 PRO A N 1
ATOM 649 C CA . PRO A 1 88 ? 11.051 -10.556 4.136 1.00 50.62 88 PRO A CA 1
ATOM 650 C C . PRO A 1 88 ? 12.346 -11.372 4.250 1.00 50.62 88 PRO A C 1
ATOM 652 O O . PRO A 1 88 ? 13.417 -10.773 4.524 1.00 50.62 88 PRO A O 1
#

Organism: Streptomyces noursei (NCBI:txid1971)

Solvent-accessible surface area (backbone atoms only — not comparable to full-atom values): 6350 Å² total; per-residue (Å²): 134,91,79,74,83,85,78,91,77,87,77,94,48,67,67,64,50,51,51,38,37,70,72,65,74,54,84,80,90,74,65,76,81,48,58,89,74,57,58,89,95,61,85,87,74,87,88,74,98,65,85,84,83,82,82,82,87,80,91,88,73,79,87,76,87,74,53,68,70,56,54,54,49,51,50,53,53,50,53,55,51,59,64,56,72,51,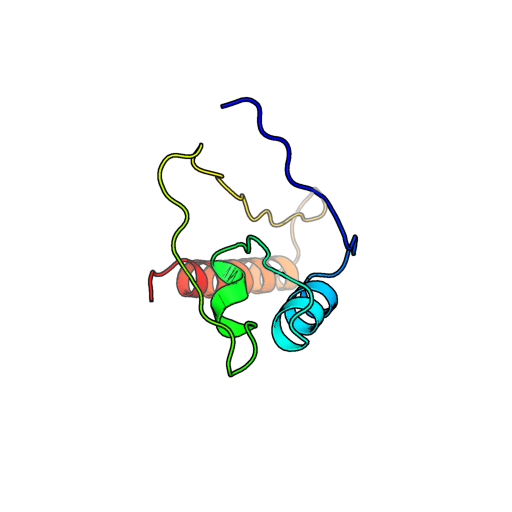82,131

Secondary structure (DSSP, 8-state):
---PPP-S---S-HHHHHHHHHTTS------GGGGGGSPTTPPP----SS----PPP-----SSSPPHHHHHHHHHHHHHHHHHTS--

Foldseek 3Di:
DPDDDDDPDDDPDPLVVLVCVVVVVDDDDDDLLCPVVRDPPDDDDDDPPDDDDDDDDDDDDDDDDDDPVSVVVVVVVVVVVVVSPDDD